Protein AF-G0HJY5-F1 (afdb_monomer_lite)

Sequence (86 aa):
MGFLGIVPKVSLFTVPYAVLAFYLNSRLNFSFPRFSALGVALLTAGMVFWLLCYRQISKAYRRGELLTTGCYSRVRHPIYSIWAVS

pLDDT: mean 82.96, std 12.66, range [41.25, 94.56]

Secondary structure (DSSP, 8-state):
--GGGHHHHHHHHHHHHHHHHHHHHHHHT-------HHHHHHHHHHHHHHHHHHHHHHHHHHHT----SGGGTT-S-TTTGGGG--

Structure (mmCIF, N/CA/C/O backbone):
data_AF-G0HJY5-F1
#
_entry.id   AF-G0HJY5-F1
#
loop_
_atom_site.group_PDB
_atom_site.id
_atom_site.type_symbol
_atom_site.label_atom_id
_atom_site.label_alt_id
_atom_site.label_comp_id
_atom_site.label_asym_id
_atom_site.label_entity_id
_atom_site.label_seq_id
_atom_site.pdbx_PDB_ins_code
_atom_site.Cartn_x
_atom_site.Cartn_y
_atom_site.Cartn_z
_atom_site.occupancy
_atom_site.B_iso_or_equiv
_atom_site.auth_seq_id
_atom_site.auth_comp_id
_atom_site.auth_asym_id
_atom_site.auth_atom_id
_atom_site.pdbx_PDB_model_num
ATOM 1 N N . MET A 1 1 ? -21.086 1.264 5.644 1.00 43.44 1 MET A N 1
ATOM 2 C CA . MET A 1 1 ? -20.935 1.525 4.192 1.00 43.44 1 MET A CA 1
ATOM 3 C C . MET A 1 1 ? -19.926 0.534 3.631 1.00 43.44 1 MET A C 1
ATOM 5 O O . MET A 1 1 ? -18.823 0.450 4.155 1.00 43.44 1 MET A O 1
ATOM 9 N N . GLY A 1 2 ? -20.315 -0.291 2.657 1.00 52.44 2 GLY A N 1
ATOM 10 C CA . GLY A 1 2 ? -19.431 -1.328 2.117 1.00 52.44 2 GLY A CA 1
ATOM 11 C C . GLY A 1 2 ? -18.244 -0.719 1.368 1.00 52.44 2 GLY A C 1
ATOM 12 O O . GLY A 1 2 ? -18.437 0.097 0.471 1.00 52.44 2 GLY A O 1
ATOM 13 N N . PHE A 1 3 ? -17.025 -1.153 1.702 1.00 52.91 3 PHE A N 1
ATOM 14 C CA . PHE A 1 3 ? -15.767 -0.768 1.033 1.00 52.91 3 PHE A CA 1
ATOM 15 C C . PHE A 1 3 ? -15.829 -0.956 -0.503 1.00 52.91 3 PHE A C 1
ATOM 17 O O . PHE A 1 3 ? -15.153 -0.269 -1.263 1.00 52.91 3 PHE A O 1
ATOM 24 N N . LEU A 1 4 ? -16.713 -1.851 -0.956 1.00 55.38 4 LEU A N 1
ATOM 25 C CA . LEU A 1 4 ? -16.997 -2.176 -2.353 1.00 55.38 4 LEU A CA 1
ATOM 26 C C . LEU A 1 4 ? -17.679 -1.059 -3.160 1.00 55.38 4 LEU A C 1
ATOM 28 O O . LEU A 1 4 ? -17.713 -1.170 -4.373 1.00 55.38 4 LEU A O 1
ATOM 32 N N . GLY A 1 5 ? -18.223 0.002 -2.555 1.00 64.62 5 GLY A N 1
ATOM 33 C CA . GLY A 1 5 ? -18.888 1.074 -3.321 1.00 64.62 5 GLY A CA 1
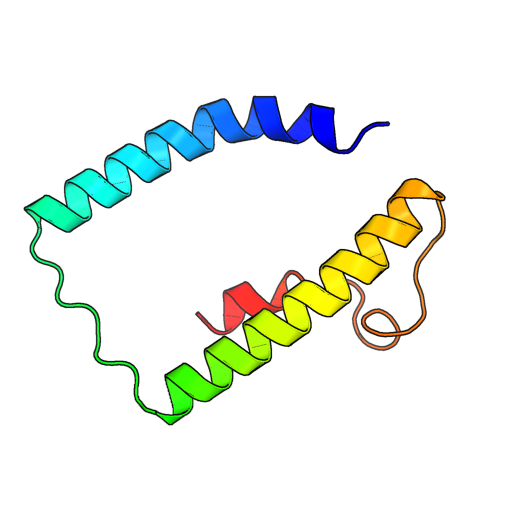ATOM 34 C C . GLY A 1 5 ? -17.924 2.060 -3.995 1.00 64.62 5 GLY A C 1
ATOM 35 O O . GLY A 1 5 ? -18.256 2.671 -5.011 1.00 64.62 5 GLY A O 1
ATOM 36 N N . ILE A 1 6 ? -16.721 2.216 -3.436 1.00 72.81 6 ILE A N 1
ATOM 37 C CA . ILE A 1 6 ? -15.693 3.147 -3.931 1.00 72.81 6 ILE A CA 1
ATOM 38 C C . ILE A 1 6 ? -14.871 2.505 -5.051 1.00 72.81 6 ILE A C 1
ATOM 40 O O . ILE A 1 6 ? -14.535 3.174 -6.026 1.00 72.81 6 ILE A O 1
ATOM 44 N N . VAL A 1 7 ? -14.594 1.203 -4.943 1.00 77.00 7 VAL A N 1
ATOM 45 C CA . VAL A 1 7 ? -13.748 0.465 -5.893 1.00 77.00 7 VAL A CA 1
ATOM 46 C C . VAL A 1 7 ? -14.245 0.576 -7.346 1.00 77.00 7 VAL A C 1
ATOM 48 O O . VAL A 1 7 ? -13.429 0.941 -8.187 1.00 77.00 7 VAL A O 1
ATOM 51 N N . PRO A 1 8 ? -15.543 0.383 -7.670 1.00 78.00 8 PRO A N 1
ATOM 52 C CA . PRO A 1 8 ? -16.051 0.501 -9.036 1.00 78.00 8 PRO A CA 1
ATOM 53 C C . PRO A 1 8 ? -15.847 1.905 -9.607 1.00 78.00 8 PRO A C 1
ATOM 55 O O . PRO A 1 8 ? -15.364 2.058 -10.726 1.00 78.00 8 PRO A O 1
ATOM 58 N N . LYS A 1 9 ? -16.139 2.943 -8.812 1.00 81.50 9 LYS A N 1
ATOM 59 C CA . LYS A 1 9 ? -16.011 4.343 -9.240 1.00 81.50 9 LYS A CA 1
ATOM 60 C C . LYS A 1 9 ? -14.563 4.721 -9.531 1.00 81.50 9 LYS A C 1
ATOM 62 O O . LYS A 1 9 ? -14.298 5.377 -10.527 1.00 81.50 9 LYS A O 1
ATOM 67 N N . VAL A 1 10 ? -13.635 4.285 -8.682 1.00 83.31 10 VAL A N 1
ATOM 68 C CA . VAL A 1 10 ? -12.201 4.538 -8.877 1.00 83.31 10 VAL A CA 1
ATOM 69 C C . VAL A 1 10 ? -11.657 3.702 -10.038 1.00 83.31 10 VAL A C 1
ATOM 71 O O . VAL A 1 10 ? -10.879 4.211 -10.841 1.00 83.31 10 VAL A O 1
ATOM 74 N N . SER A 1 11 ? -12.116 2.453 -10.184 1.00 83.50 11 SER A N 1
ATOM 75 C CA . SER A 1 11 ? -11.667 1.540 -11.243 1.00 83.50 11 SER A CA 1
ATOM 76 C C . SER A 1 11 ? -11.947 2.052 -12.655 1.00 83.50 11 SER A C 1
ATOM 78 O O . SER A 1 11 ? -11.132 1.836 -13.547 1.00 83.50 11 SER A O 1
ATOM 80 N N . LEU A 1 12 ? -13.040 2.801 -12.845 1.00 88.50 12 LEU A N 1
ATOM 81 C CA . LEU A 1 12 ? -13.375 3.420 -14.131 1.00 88.50 12 LEU A CA 1
ATOM 82 C C . LEU A 1 12 ? -12.283 4.368 -14.639 1.00 88.50 12 LEU A C 1
ATOM 84 O O . LEU A 1 12 ? -12.108 4.492 -15.846 1.00 88.50 12 LEU A O 1
ATOM 88 N N . PHE A 1 13 ? -11.537 5.008 -13.738 1.00 88.44 13 PHE A N 1
ATOM 89 C CA . PHE A 1 13 ? -10.441 5.907 -14.099 1.00 88.44 13 PHE A CA 1
ATOM 90 C C . PHE A 1 13 ? -9.082 5.209 -14.052 1.00 88.44 13 PHE A C 1
ATOM 92 O O . PHE A 1 13 ? -8.236 5.438 -14.916 1.00 88.44 13 PHE A O 1
ATOM 99 N N . THR A 1 14 ? -8.858 4.334 -13.067 1.00 89.50 14 THR A N 1
ATOM 100 C CA . THR A 1 14 ? -7.551 3.689 -12.893 1.00 89.50 14 THR A CA 1
ATOM 101 C C . THR A 1 14 ? -7.277 2.604 -13.926 1.00 89.50 14 THR A C 1
ATOM 103 O O . THR A 1 14 ? -6.123 2.442 -14.313 1.00 89.50 14 THR A O 1
ATOM 106 N N . VAL A 1 15 ? -8.296 1.889 -14.418 1.00 92.62 15 VAL A N 1
ATOM 107 C CA . VAL A 1 15 ? -8.105 0.830 -15.424 1.00 92.62 15 VAL A CA 1
ATOM 108 C C . VAL A 1 15 ? -7.644 1.402 -16.772 1.00 92.62 15 VAL A C 1
ATOM 110 O O . VAL A 1 15 ? -6.609 0.944 -17.256 1.00 92.62 15 VAL A O 1
ATOM 113 N N . PRO A 1 16 ? -8.299 2.420 -17.371 1.00 94.31 16 PRO A N 1
ATOM 114 C CA . PRO A 1 16 ? -7.810 3.024 -18.613 1.00 94.31 16 PRO A CA 1
ATOM 115 C C . PRO A 1 16 ? -6.408 3.621 -18.471 1.00 94.31 16 PRO A C 1
ATOM 117 O O . PRO A 1 16 ? -5.572 3.442 -19.355 1.00 94.31 16 PRO A O 1
ATOM 120 N N . TYR A 1 17 ? -6.130 4.276 -17.338 1.00 92.00 17 TYR A N 1
ATOM 121 C CA . TYR A 1 17 ? -4.795 4.786 -17.030 1.00 92.00 17 TYR A CA 1
ATOM 122 C C . TYR A 1 17 ? -3.752 3.662 -16.997 1.00 92.00 17 TYR A C 1
ATOM 124 O O . TYR A 1 17 ? -2.711 3.776 -17.639 1.00 92.00 17 TYR A O 1
ATOM 132 N N . ALA A 1 18 ? -4.040 2.559 -16.299 1.00 91.44 18 ALA A N 1
ATOM 133 C CA . ALA A 1 18 ? -3.136 1.417 -16.219 1.00 91.44 18 ALA A CA 1
ATOM 134 C C . ALA A 1 18 ? -2.892 0.797 -17.601 1.00 91.44 18 ALA A C 1
ATOM 136 O O . ALA A 1 18 ? -1.745 0.555 -17.964 1.00 91.44 18 ALA A O 1
ATOM 137 N N . VAL A 1 19 ? -3.947 0.597 -18.397 1.00 94.56 19 VAL A N 1
ATOM 138 C CA . VAL A 1 19 ? -3.837 0.081 -19.772 1.00 94.56 19 VAL A CA 1
ATOM 139 C C . VAL A 1 19 ? -2.946 0.986 -20.622 1.00 94.56 19 VAL A C 1
ATOM 141 O O . VAL A 1 19 ? -2.035 0.491 -21.285 1.00 94.56 19 VAL A O 1
ATOM 144 N N . LEU A 1 20 ? -3.156 2.305 -20.567 1.00 93.44 20 LEU A N 1
ATOM 145 C CA . LEU A 1 20 ? -2.330 3.271 -21.288 1.00 93.44 20 LEU A CA 1
ATOM 146 C C . LEU A 1 20 ? -0.868 3.227 -20.825 1.00 93.44 20 LEU A C 1
ATOM 148 O O . LEU A 1 20 ? 0.033 3.196 -21.659 1.00 93.44 20 LEU A O 1
ATOM 152 N N . ALA A 1 21 ? -0.623 3.183 -19.514 1.00 89.25 21 ALA A N 1
ATOM 153 C CA . ALA A 1 21 ? 0.720 3.118 -18.947 1.00 89.25 21 ALA A CA 1
ATOM 154 C C . ALA A 1 21 ? 1.463 1.842 -19.376 1.00 89.25 21 ALA A C 1
ATOM 156 O O . ALA A 1 21 ? 2.610 1.920 -19.814 1.00 89.25 21 ALA A O 1
ATOM 157 N N . PHE A 1 22 ? 0.806 0.677 -19.326 1.00 88.75 22 PHE A N 1
ATOM 158 C CA . PHE A 1 22 ? 1.390 -0.584 -19.794 1.00 88.75 22 PHE A CA 1
ATOM 159 C C . PHE A 1 22 ? 1.647 -0.576 -21.301 1.00 88.75 22 PHE A C 1
ATOM 161 O O . PHE A 1 22 ? 2.711 -1.019 -21.740 1.00 88.75 22 PHE A O 1
ATOM 168 N N . TYR A 1 23 ? 0.713 -0.036 -22.089 1.00 91.38 23 TYR A N 1
ATOM 169 C CA . TYR A 1 23 ? 0.892 0.119 -23.529 1.00 91.38 23 TYR A CA 1
ATOM 170 C C . TYR A 1 23 ? 2.113 0.992 -23.840 1.00 91.38 23 TYR A C 1
ATOM 172 O O . TYR A 1 23 ? 3.003 0.559 -24.571 1.00 91.38 23 TYR A O 1
ATOM 180 N N . LEU A 1 24 ? 2.218 2.173 -23.228 1.00 89.88 24 LEU A N 1
ATOM 181 C CA . LEU A 1 24 ? 3.367 3.062 -23.403 1.00 89.88 24 LEU A CA 1
ATOM 182 C C . LEU A 1 24 ? 4.673 2.398 -22.955 1.00 89.88 24 LEU A C 1
ATOM 184 O O . LEU A 1 24 ? 5.645 2.433 -23.702 1.00 89.88 24 LEU A O 1
ATOM 188 N N . ASN A 1 25 ? 4.690 1.720 -21.804 1.00 86.12 25 ASN A N 1
ATOM 189 C CA . ASN A 1 25 ? 5.871 1.000 -21.323 1.00 86.12 25 ASN A CA 1
ATOM 190 C C . ASN A 1 25 ? 6.342 -0.074 -22.320 1.00 86.12 25 ASN A C 1
ATOM 192 O O . ASN A 1 25 ? 7.537 -0.190 -22.583 1.00 86.12 25 ASN A O 1
ATOM 196 N N . SER A 1 26 ? 5.404 -0.813 -22.927 1.00 84.75 26 SER A N 1
ATOM 197 C CA . SER A 1 26 ? 5.716 -1.840 -23.933 1.00 84.75 26 SER A CA 1
ATOM 198 C C . SER A 1 26 ? 6.274 -1.266 -25.241 1.00 84.75 26 SER A C 1
ATOM 200 O O . SER A 1 26 ? 7.053 -1.929 -25.921 1.00 84.75 26 SER A O 1
ATOM 202 N N . ARG A 1 27 ? 5.895 -0.032 -25.600 1.00 88.81 27 ARG A N 1
ATOM 203 C CA . ARG A 1 27 ? 6.324 0.628 -26.844 1.00 88.81 27 ARG A CA 1
ATOM 204 C C . ARG A 1 27 ? 7.605 1.437 -26.673 1.00 88.81 27 ARG A C 1
ATOM 206 O O . ARG A 1 27 ? 8.352 1.583 -27.633 1.00 88.81 27 ARG A O 1
ATOM 213 N N . LEU A 1 28 ? 7.856 1.952 -25.471 1.00 83.06 28 LEU A N 1
ATOM 214 C CA . LEU A 1 28 ? 8.961 2.867 -25.188 1.00 83.06 28 LEU A CA 1
ATOM 215 C C . LEU A 1 28 ? 10.247 2.169 -24.713 1.00 83.06 28 LEU A C 1
ATOM 217 O O . LEU A 1 28 ? 11.221 2.866 -24.455 1.00 83.06 28 LEU A O 1
ATOM 221 N N . ASN A 1 29 ? 10.288 0.828 -24.633 1.00 67.69 29 ASN A N 1
ATOM 222 C CA . ASN A 1 29 ? 11.473 0.047 -24.223 1.00 67.69 29 ASN A CA 1
ATOM 223 C C . ASN A 1 29 ? 12.188 0.641 -22.994 1.00 67.69 29 ASN A C 1
ATOM 225 O O . ASN A 1 29 ? 13.418 0.720 -22.941 1.00 67.69 29 ASN A O 1
ATOM 229 N N . PHE A 1 30 ? 11.418 1.076 -21.993 1.00 65.00 30 PHE A N 1
ATOM 230 C CA . PHE A 1 30 ? 12.004 1.528 -20.740 1.00 65.00 30 PHE A CA 1
ATOM 231 C C . PHE A 1 30 ? 12.720 0.340 -20.091 1.00 65.00 30 PHE A C 1
ATOM 233 O O . PHE A 1 30 ? 12.097 -0.640 -19.683 1.00 65.00 30 PHE A O 1
ATOM 240 N N . SER A 1 31 ? 14.051 0.412 -20.015 1.00 65.81 31 SER A N 1
ATOM 241 C CA . SER A 1 31 ? 14.818 -0.512 -19.186 1.00 65.81 31 SER A CA 1
ATOM 242 C C . SER A 1 31 ? 14.425 -0.273 -17.737 1.00 65.81 31 SER A C 1
ATOM 244 O O . SER A 1 31 ? 14.672 0.806 -17.198 1.00 65.81 31 SER A O 1
ATOM 246 N N . PHE A 1 32 ? 13.818 -1.277 -17.103 1.00 64.50 32 PHE A N 1
ATOM 247 C CA . PHE A 1 32 ? 13.637 -1.247 -15.659 1.00 64.50 32 PHE A CA 1
ATOM 248 C C . PHE A 1 32 ? 15.015 -1.088 -15.007 1.00 64.50 32 PHE A C 1
ATOM 250 O O . PHE A 1 32 ? 15.934 -1.844 -15.351 1.00 64.50 32 PHE A O 1
ATOM 257 N N . PRO A 1 33 ? 15.190 -0.138 -14.074 1.00 66.75 33 PRO A N 1
ATOM 258 C CA . PRO A 1 33 ? 16.410 -0.093 -13.292 1.00 66.75 33 PRO A CA 1
ATOM 259 C C . PRO A 1 33 ? 16.567 -1.446 -12.594 1.00 66.75 33 PRO A C 1
ATOM 261 O O . PRO A 1 33 ? 15.635 -1.952 -11.964 1.00 66.75 33 PRO A O 1
ATOM 264 N N . ARG A 1 34 ? 17.741 -2.069 -12.736 1.00 73.81 34 ARG A N 1
ATOM 265 C CA . ARG A 1 34 ? 18.069 -3.279 -11.978 1.00 73.81 34 ARG A CA 1
ATOM 266 C C . ARG A 1 34 ? 18.039 -2.910 -10.501 1.00 73.81 34 ARG A C 1
ATOM 268 O O . ARG A 1 34 ? 18.936 -2.224 -10.017 1.00 73.81 34 ARG A O 1
ATOM 275 N N . PHE A 1 35 ? 17.006 -3.358 -9.796 1.00 74.06 35 PHE A N 1
ATOM 276 C CA . PHE A 1 35 ? 16.952 -3.218 -8.350 1.00 74.06 35 PHE A CA 1
ATOM 277 C C . PHE A 1 35 ? 18.147 -3.955 -7.745 1.00 74.06 35 PHE A C 1
ATOM 279 O O . PHE A 1 35 ? 18.410 -5.116 -8.067 1.00 74.06 35 PHE A O 1
ATOM 286 N N . SER A 1 36 ? 18.884 -3.275 -6.870 1.00 85.31 36 SER A N 1
ATOM 287 C CA . SER A 1 36 ? 19.891 -3.941 -6.051 1.00 85.31 36 SER A CA 1
ATOM 288 C C . SER A 1 36 ? 19.209 -4.980 -5.154 1.00 85.31 36 SER A C 1
ATOM 290 O O . SER A 1 36 ? 18.027 -4.850 -4.826 1.00 85.31 36 SER A O 1
ATOM 292 N N . ALA A 1 37 ? 19.949 -5.998 -4.709 1.00 87.88 37 ALA A N 1
ATOM 293 C CA . ALA A 1 37 ? 19.420 -6.991 -3.768 1.00 87.88 37 ALA A CA 1
ATOM 294 C C . ALA A 1 37 ? 18.825 -6.333 -2.505 1.00 87.88 37 ALA A C 1
ATOM 296 O O . ALA A 1 37 ? 17.798 -6.776 -1.995 1.00 87.88 37 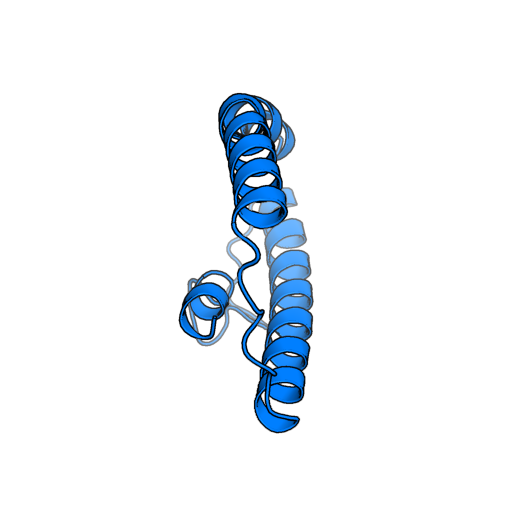ALA A O 1
ATOM 297 N N . LEU A 1 38 ? 19.424 -5.223 -2.055 1.00 87.44 38 LEU A N 1
ATOM 298 C CA . LEU A 1 38 ? 18.914 -4.405 -0.956 1.00 87.44 38 LEU A CA 1
ATOM 299 C C . LEU A 1 38 ? 17.562 -3.757 -1.291 1.00 87.44 38 LEU A C 1
ATOM 301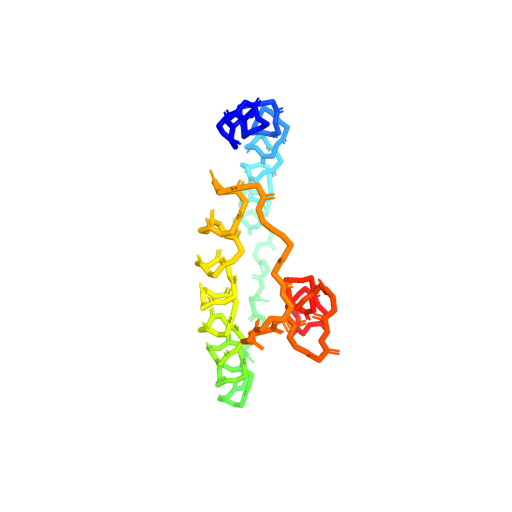 O O . LEU A 1 38 ? 16.659 -3.777 -0.460 1.00 87.44 38 LEU A O 1
ATOM 305 N N . GLY A 1 39 ? 17.405 -3.222 -2.506 1.00 86.25 39 GLY A N 1
ATOM 306 C CA . GLY A 1 39 ? 16.138 -2.660 -2.978 1.00 86.25 39 GLY A CA 1
ATOM 307 C C . GLY A 1 39 ? 15.024 -3.706 -3.012 1.00 86.25 39 GLY A C 1
ATOM 308 O O . GLY A 1 39 ? 13.933 -3.457 -2.508 1.00 86.25 39 GLY A O 1
ATOM 309 N N . VAL A 1 40 ? 15.317 -4.910 -3.512 1.00 87.69 40 VAL A N 1
ATOM 310 C CA . VAL A 1 40 ? 14.361 -6.030 -3.495 1.00 87.69 40 VAL A CA 1
ATOM 311 C C . VAL A 1 40 ? 13.984 -6.403 -2.058 1.00 87.69 40 VAL A C 1
ATOM 313 O O . VAL A 1 40 ? 12.800 -6.528 -1.747 1.00 87.69 40 VAL A O 1
ATOM 316 N N . ALA A 1 41 ? 14.964 -6.524 -1.158 1.00 89.75 41 ALA A N 1
ATOM 317 C CA . ALA A 1 41 ? 14.709 -6.844 0.245 1.00 89.75 41 ALA A CA 1
ATOM 318 C C . ALA A 1 41 ? 13.822 -5.787 0.930 1.00 89.75 41 ALA A C 1
ATOM 320 O O . ALA A 1 41 ? 12.821 -6.133 1.556 1.00 89.75 41 ALA A O 1
ATOM 321 N N . LEU A 1 42 ? 14.125 -4.499 0.754 1.00 89.44 42 LEU A N 1
ATOM 322 C CA . LEU A 1 42 ? 13.322 -3.399 1.298 1.00 89.44 42 LEU A CA 1
ATOM 323 C C . LEU A 1 42 ? 11.897 -3.379 0.730 1.00 89.44 42 LEU A C 1
ATOM 325 O O . LEU A 1 42 ? 10.943 -3.254 1.500 1.00 89.44 42 LEU A O 1
ATOM 329 N N . LEU A 1 43 ? 11.736 -3.566 -0.584 1.00 88.06 43 LEU A N 1
ATOM 330 C CA . LEU A 1 43 ? 10.421 -3.651 -1.229 1.00 88.06 43 LEU A CA 1
ATOM 331 C C . LEU A 1 43 ? 9.598 -4.818 -0.679 1.00 88.06 43 LEU A C 1
ATOM 333 O O . LEU A 1 43 ? 8.426 -4.640 -0.346 1.00 88.06 43 LEU A O 1
ATOM 337 N N . THR A 1 44 ? 10.203 -6.001 -0.532 1.00 89.56 44 THR A N 1
ATOM 338 C CA . THR A 1 44 ? 9.507 -7.167 0.035 1.00 89.56 44 THR A CA 1
ATOM 339 C C . THR A 1 44 ? 9.094 -6.937 1.489 1.00 89.56 44 THR A C 1
ATOM 341 O O . THR A 1 44 ? 7.941 -7.194 1.836 1.00 89.56 44 THR A O 1
ATOM 344 N N . ALA A 1 45 ? 9.977 -6.382 2.326 1.00 90.62 45 ALA A N 1
ATOM 345 C CA . ALA A 1 45 ? 9.662 -6.052 3.714 1.00 90.62 45 ALA A CA 1
ATOM 346 C C . ALA A 1 45 ? 8.526 -5.020 3.810 1.00 90.62 45 ALA A C 1
ATOM 348 O O . ALA A 1 45 ? 7.584 -5.206 4.585 1.00 90.62 45 ALA A O 1
ATOM 349 N N . GLY A 1 46 ? 8.573 -3.978 2.974 1.00 89.50 46 GLY A N 1
ATOM 350 C CA . GLY A 1 46 ? 7.495 -3.006 2.833 1.00 89.50 46 GLY A CA 1
ATOM 351 C C . GLY A 1 46 ? 6.180 -3.687 2.463 1.00 89.50 46 GLY A C 1
ATOM 352 O O . GLY A 1 46 ? 5.196 -3.562 3.184 1.00 89.50 46 GLY A O 1
ATOM 353 N N . MET A 1 47 ? 6.155 -4.485 1.398 1.00 90.31 47 MET A N 1
ATOM 354 C CA . MET A 1 47 ? 4.935 -5.145 0.926 1.00 90.31 47 MET A CA 1
ATOM 355 C C . MET A 1 47 ? 4.315 -6.085 1.975 1.00 90.31 47 MET A C 1
ATOM 357 O O . MET A 1 47 ? 3.094 -6.093 2.153 1.00 90.31 47 MET A O 1
ATOM 361 N N . VAL A 1 48 ? 5.135 -6.824 2.729 1.00 91.88 48 VAL A N 1
ATOM 362 C CA . VAL A 1 48 ? 4.660 -7.648 3.854 1.00 91.88 48 VAL A CA 1
ATOM 363 C C . VAL A 1 48 ? 4.046 -6.773 4.947 1.00 91.88 48 VAL A C 1
ATOM 365 O O . VAL A 1 48 ? 2.931 -7.045 5.400 1.00 91.88 48 VAL A O 1
ATOM 368 N N . PHE A 1 49 ? 4.728 -5.696 5.343 1.00 90.94 49 PHE A N 1
ATOM 369 C CA . PHE A 1 49 ? 4.220 -4.763 6.347 1.00 90.94 49 PHE A CA 1
ATOM 370 C C . PHE A 1 49 ? 2.894 -4.122 5.910 1.00 90.94 49 PHE A C 1
ATOM 372 O O . PHE A 1 49 ? 1.934 -4.104 6.684 1.00 90.94 49 PHE A O 1
ATOM 379 N N . TRP A 1 50 ? 2.793 -3.697 4.647 1.00 91.19 50 TRP A N 1
ATOM 380 C CA . TRP A 1 50 ? 1.561 -3.179 4.049 1.00 91.19 50 TRP A CA 1
ATOM 381 C C . TRP A 1 50 ? 0.393 -4.134 4.237 1.00 91.19 50 TRP A C 1
ATOM 383 O O . TRP A 1 50 ? -0.670 -3.736 4.711 1.00 91.19 50 TRP A O 1
ATOM 393 N N . LEU A 1 51 ? 0.600 -5.403 3.876 1.00 91.75 51 LEU A N 1
ATOM 394 C CA . LEU A 1 51 ? -0.445 -6.411 3.882 1.00 91.75 51 LEU A CA 1
ATOM 395 C C . LEU A 1 51 ? -0.942 -6.671 5.307 1.00 91.75 51 LEU A C 1
ATOM 397 O O . LEU A 1 51 ? -2.148 -6.784 5.531 1.00 91.75 51 LEU A O 1
ATOM 401 N N . LEU A 1 52 ? -0.031 -6.716 6.283 1.00 92.44 52 LEU A N 1
ATOM 402 C CA . LEU A 1 52 ? -0.384 -6.860 7.695 1.00 92.44 52 LEU A CA 1
ATOM 403 C C . LEU A 1 52 ? -1.238 -5.681 8.178 1.00 92.44 52 LEU A C 1
ATOM 405 O O . LEU A 1 52 ? -2.309 -5.894 8.755 1.00 92.44 52 LEU A O 1
ATOM 409 N N . CYS A 1 53 ? -0.818 -4.448 7.895 1.00 91.75 53 CYS A N 1
ATOM 410 C CA . CYS A 1 53 ? -1.547 -3.254 8.313 1.00 91.75 53 CYS A CA 1
ATOM 411 C C . CYS A 1 53 ? -2.896 -3.119 7.594 1.00 91.75 53 CYS A C 1
ATOM 413 O O . CYS A 1 53 ? -3.903 -2.805 8.232 1.00 91.75 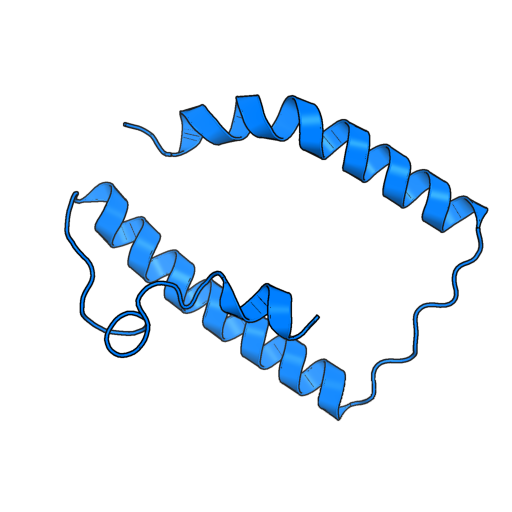53 CYS A O 1
ATOM 415 N N . TYR A 1 54 ? -2.947 -3.448 6.300 1.00 91.06 54 TYR A N 1
ATOM 416 C CA . TYR A 1 54 ? -4.173 -3.486 5.505 1.00 91.06 54 TYR A CA 1
ATOM 417 C C . TYR A 1 54 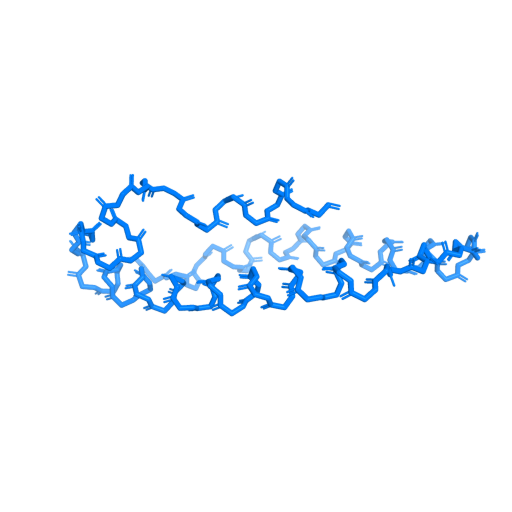? -5.194 -4.472 6.085 1.00 91.06 54 TYR A C 1
ATOM 419 O O . TYR A 1 54 ? -6.376 -4.148 6.227 1.00 91.06 54 TYR A O 1
ATOM 427 N N . ARG A 1 55 ? -4.753 -5.665 6.503 1.00 91.62 55 ARG A N 1
ATOM 428 C CA . ARG A 1 55 ? -5.640 -6.655 7.137 1.00 91.62 55 ARG A CA 1
ATOM 429 C C . ARG A 1 55 ? -6.177 -6.168 8.485 1.00 91.62 55 ARG A C 1
ATOM 431 O O . ARG A 1 55 ? -7.363 -6.371 8.757 1.00 91.62 55 ARG A O 1
ATOM 438 N N . GLN A 1 56 ? -5.347 -5.513 9.301 1.00 92.44 56 GLN A N 1
ATOM 439 C CA . GLN A 1 56 ? -5.773 -4.957 10.592 1.00 92.44 56 GLN A CA 1
ATOM 440 C C . GLN A 1 56 ? -6.827 -3.857 10.410 1.00 92.44 56 GLN A C 1
ATOM 442 O O . GLN A 1 56 ? -7.909 -3.948 10.995 1.00 92.44 56 GLN A O 1
ATOM 447 N N . ILE A 1 57 ? -6.564 -2.864 9.551 1.00 91.38 57 ILE A N 1
ATOM 448 C CA . ILE A 1 57 ? -7.502 -1.754 9.338 1.00 91.38 57 ILE A CA 1
ATOM 449 C C . ILE A 1 57 ? -8.780 -2.210 8.642 1.00 91.38 57 ILE A C 1
ATOM 451 O O . ILE A 1 57 ? -9.857 -1.761 9.010 1.00 91.38 57 ILE A O 1
ATOM 455 N N . SER A 1 58 ? -8.704 -3.154 7.696 1.00 89.38 58 SER A N 1
ATOM 456 C CA . SER A 1 58 ? -9.889 -3.709 7.032 1.00 89.38 58 SER A CA 1
ATOM 457 C C . SER A 1 58 ? -10.828 -4.380 8.041 1.00 89.38 58 SER A C 1
ATOM 459 O O . SER A 1 58 ? -12.047 -4.226 7.962 1.00 89.38 58 SER A O 1
ATOM 461 N N . LYS A 1 59 ? -10.274 -5.091 9.035 1.00 90.81 59 LYS A N 1
ATOM 462 C CA . LYS A 1 59 ? -11.057 -5.693 10.121 1.00 90.81 59 LYS A CA 1
ATOM 463 C C . LYS A 1 59 ? -11.686 -4.631 11.030 1.00 90.81 59 LYS A C 1
ATOM 465 O O . LYS A 1 59 ? -12.872 -4.755 11.323 1.00 90.81 59 LYS A O 1
ATOM 470 N N . ALA A 1 60 ? -10.931 -3.609 11.438 1.00 90.44 60 ALA A N 1
ATOM 471 C CA . ALA A 1 60 ? -11.429 -2.521 12.287 1.00 90.44 60 ALA A CA 1
ATOM 472 C C . ALA A 1 60 ? -12.503 -1.675 11.579 1.00 90.44 60 ALA A C 1
ATOM 474 O O . ALA A 1 60 ? -13.558 -1.405 12.145 1.00 90.44 60 ALA A O 1
ATOM 475 N N . TYR A 1 61 ? -12.301 -1.371 10.293 1.00 88.31 61 TYR A N 1
ATOM 476 C CA . TYR A 1 61 ? -13.254 -0.636 9.462 1.00 88.31 61 TYR A CA 1
ATOM 477 C C . TYR A 1 61 ? -14.593 -1.371 9.338 1.00 88.31 61 TYR A C 1
ATOM 479 O O . TYR A 1 61 ? -15.648 -0.756 9.464 1.00 88.31 61 TYR A O 1
ATOM 487 N N . ARG A 1 62 ? -14.573 -2.704 9.161 1.00 88.06 62 ARG A N 1
ATOM 488 C CA . ARG A 1 62 ? -15.803 -3.520 9.161 1.00 88.06 62 ARG A CA 1
ATOM 489 C C . ARG A 1 62 ? -16.554 -3.482 10.494 1.00 88.06 62 ARG A C 1
ATOM 491 O O . ARG A 1 62 ? -17.757 -3.712 10.494 1.00 88.06 62 ARG A O 1
ATOM 498 N N . ARG A 1 63 ? -15.858 -3.226 11.602 1.00 92.31 63 ARG A N 1
ATOM 499 C CA . ARG A 1 63 ? -16.435 -3.138 12.951 1.00 92.31 63 ARG A CA 1
ATOM 500 C C . ARG A 1 63 ? -16.822 -1.715 13.357 1.00 92.31 63 ARG A C 1
ATOM 502 O O . ARG A 1 63 ? -17.471 -1.551 14.378 1.00 92.31 63 ARG A O 1
ATOM 509 N N . GLY A 1 64 ? -16.446 -0.702 12.573 1.00 90.44 64 GLY A N 1
ATOM 510 C CA . GLY A 1 64 ? -16.635 0.702 12.948 1.00 90.44 64 GLY A CA 1
ATOM 511 C C . GLY A 1 64 ? -15.749 1.145 14.118 1.00 90.44 64 GLY A C 1
ATOM 512 O O . GLY A 1 64 ? -16.078 2.109 14.800 1.00 90.44 64 GLY A O 1
ATOM 513 N N . GLU A 1 65 ? -14.640 0.444 14.365 1.00 92.44 65 GLU A N 1
ATOM 514 C CA . GLU A 1 65 ? -13.746 0.693 15.499 1.00 92.44 65 GLU A CA 1
ATOM 515 C C . GLU A 1 65 ? -12.533 1.532 15.075 1.00 92.44 65 GLU A C 1
ATOM 517 O O . GLU A 1 65 ? -11.958 1.331 13.998 1.00 92.44 65 GLU A O 1
ATOM 522 N N . LEU A 1 66 ? -12.098 2.441 15.952 1.00 90.44 66 LEU A N 1
ATOM 523 C CA . LEU A 1 66 ? -10.828 3.140 15.784 1.00 90.44 66 LEU A CA 1
ATOM 524 C C . LEU A 1 66 ? -9.672 2.204 16.156 1.00 90.44 66 LEU A C 1
ATOM 526 O O . LEU A 1 66 ? -9.539 1.784 17.304 1.00 90.44 66 LEU A O 1
ATOM 530 N N . LEU A 1 67 ? -8.809 1.902 15.188 1.00 91.06 67 LEU A N 1
ATOM 531 C CA . LEU A 1 67 ? -7.640 1.058 15.408 1.00 91.06 67 LEU A CA 1
ATOM 532 C C . LEU A 1 67 ? -6.474 1.880 15.977 1.00 91.06 67 LEU A C 1
ATOM 534 O O . LEU A 1 67 ? -5.901 2.710 15.277 1.00 91.06 67 LEU A O 1
ATOM 538 N N . THR A 1 68 ? -6.101 1.613 17.228 1.00 92.62 68 THR A N 1
ATOM 539 C CA . THR A 1 68 ? -4.987 2.282 17.936 1.00 92.62 68 THR A CA 1
ATOM 540 C C . THR A 1 68 ? -3.863 1.325 18.339 1.00 92.62 68 THR A C 1
ATOM 542 O O . THR A 1 68 ? -2.894 1.721 1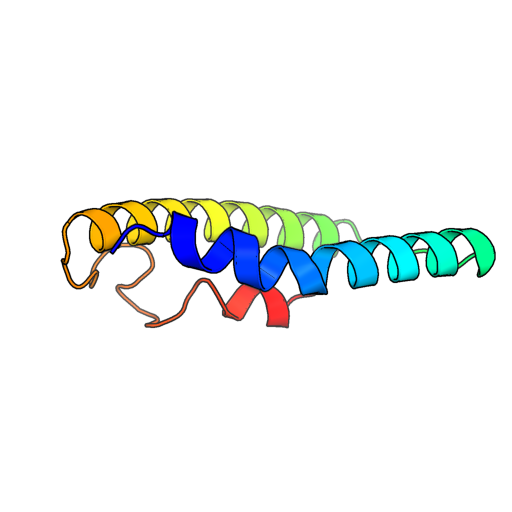8.982 1.00 92.62 68 THR A O 1
ATOM 545 N N . THR A 1 69 ? -3.969 0.051 17.963 1.00 91.00 69 THR A N 1
ATOM 546 C CA . THR A 1 69 ? -3.013 -1.006 18.312 1.00 91.00 69 THR A CA 1
ATOM 547 C C . THR A 1 69 ? -2.356 -1.592 17.059 1.00 91.00 69 THR A C 1
ATOM 549 O O . THR A 1 69 ? -2.719 -1.270 15.924 1.00 91.00 69 THR A O 1
ATOM 552 N N . GLY A 1 70 ? -1.331 -2.427 17.245 1.00 89.38 70 GLY A N 1
ATOM 553 C CA . GLY A 1 70 ? -0.617 -3.062 16.135 1.00 89.38 70 GLY A CA 1
ATOM 554 C C . GLY A 1 70 ? 0.108 -2.042 15.256 1.00 89.38 70 GLY A C 1
ATOM 555 O O . GLY A 1 70 ? 0.820 -1.175 15.768 1.00 89.38 70 GLY A O 1
ATOM 556 N N . CYS A 1 71 ? -0.093 -2.122 13.938 1.00 89.50 71 CYS A N 1
ATOM 557 C CA . CYS A 1 71 ? 0.523 -1.213 12.965 1.00 89.50 71 CYS A CA 1
ATOM 558 C C . CYS A 1 71 ? 0.218 0.269 13.229 1.00 89.50 71 CYS A C 1
ATOM 560 O O . CYS A 1 71 ? 1.019 1.137 12.889 1.00 89.50 71 CYS A O 1
ATOM 562 N N . TYR A 1 72 ? -0.943 0.549 13.824 1.00 91.00 72 TYR A N 1
ATOM 563 C CA . TYR A 1 72 ? -1.470 1.899 14.023 1.00 91.00 72 TYR A CA 1
ATOM 564 C C . TYR A 1 72 ? -1.142 2.477 15.407 1.00 91.00 72 TYR A C 1
ATOM 566 O O . TYR A 1 72 ? -1.564 3.581 15.732 1.00 91.00 72 TYR A O 1
ATOM 574 N N . SER A 1 73 ? -0.362 1.752 16.218 1.00 92.75 73 SER A N 1
ATOM 575 C CA . SER A 1 73 ? 0.054 2.192 17.560 1.00 92.75 73 SER A CA 1
ATOM 576 C C . SER A 1 73 ? 1.048 3.352 17.551 1.00 92.75 73 SER A C 1
ATOM 578 O O . SER A 1 73 ? 1.091 4.134 18.495 1.00 92.75 73 SER A O 1
ATOM 580 N N . ARG A 1 74 ? 1.856 3.463 16.490 1.00 88.38 74 ARG A N 1
ATOM 581 C CA . ARG A 1 74 ? 2.889 4.504 16.359 1.00 88.38 74 ARG A CA 1
ATOM 582 C C . ARG A 1 74 ? 2.596 5.524 15.268 1.00 88.38 74 ARG A C 1
ATOM 584 O O . ARG A 1 74 ? 2.942 6.689 15.416 1.00 88.38 74 ARG A O 1
ATOM 591 N N . VAL A 1 75 ? 1.979 5.097 14.168 1.00 87.88 75 VAL A N 1
ATOM 592 C CA . VAL A 1 75 ? 1.733 5.933 12.987 1.00 87.88 75 VAL A CA 1
ATOM 593 C C . VAL A 1 75 ? 0.255 5.845 12.635 1.00 87.88 75 VAL A C 1
ATOM 595 O O . VAL A 1 75 ? -0.300 4.753 12.588 1.00 87.88 75 VAL A O 1
ATOM 598 N N . ARG A 1 76 ? -0.392 6.985 12.358 1.00 86.62 76 ARG A N 1
ATOM 599 C CA . ARG A 1 76 ? -1.830 7.021 12.019 1.00 86.62 76 ARG A CA 1
ATOM 600 C C . ARG A 1 76 ? -2.129 6.463 10.624 1.00 86.62 76 ARG A C 1
ATOM 602 O O . ARG A 1 76 ? -3.207 5.925 10.397 1.00 86.62 76 ARG A O 1
ATOM 609 N N . HIS A 1 77 ? -1.172 6.574 9.698 1.00 85.88 77 HIS A N 1
ATOM 610 C CA . HIS A 1 77 ? -1.326 6.161 8.299 1.00 85.88 77 HIS A CA 1
ATOM 611 C C . HIS A 1 77 ? -0.148 5.309 7.772 1.00 85.88 77 HIS A C 1
ATOM 613 O O . HIS A 1 77 ? 0.488 5.680 6.787 1.00 85.88 77 HIS A O 1
ATOM 619 N N . PRO A 1 78 ? 0.136 4.137 8.376 1.00 84.62 78 PRO A N 1
ATOM 620 C CA . PRO A 1 78 ? 1.267 3.278 7.997 1.00 84.62 78 PRO A CA 1
ATOM 621 C C . PRO A 1 78 ? 1.152 2.689 6.577 1.00 84.62 78 PRO A C 1
ATOM 623 O O . PRO A 1 78 ? 2.135 2.242 5.995 1.00 84.62 78 PRO A O 1
ATOM 626 N N . ILE A 1 79 ? -0.048 2.687 5.993 1.00 86.88 79 ILE A N 1
ATOM 627 C CA . ILE A 1 79 ? -0.306 2.188 4.633 1.00 86.88 79 ILE A CA 1
ATOM 628 C C . ILE A 1 79 ? 0.164 3.194 3.569 1.00 86.88 79 ILE A C 1
ATOM 630 O O . ILE A 1 79 ? 0.480 2.797 2.449 1.00 86.88 79 ILE A O 1
ATOM 634 N N . TYR A 1 80 ? 0.246 4.486 3.903 1.00 83.69 80 TYR A N 1
ATOM 635 C CA . TYR A 1 80 ? 0.648 5.527 2.950 1.00 83.69 80 TYR A CA 1
ATOM 636 C C . TYR A 1 80 ? 2.166 5.624 2.792 1.00 83.69 80 TYR A C 1
ATOM 638 O O . TYR A 1 80 ? 2.645 5.994 1.726 1.00 83.69 80 TYR A O 1
ATOM 646 N N . SER A 1 81 ? 2.932 5.223 3.808 1.00 76.12 81 SER A N 1
ATOM 647 C CA . SER A 1 81 ? 4.398 5.311 3.804 1.00 76.12 81 SER A CA 1
ATOM 648 C C . SER A 1 81 ? 5.091 4.421 2.770 1.00 76.12 81 SER A C 1
ATOM 650 O O . SER A 1 81 ? 6.246 4.661 2.447 1.00 76.12 81 SER A O 1
ATOM 652 N N . ILE A 1 82 ? 4.412 3.422 2.210 1.00 69.19 82 ILE A N 1
ATOM 653 C CA . ILE A 1 82 ? 5.020 2.523 1.216 1.00 69.19 82 ILE A CA 1
ATOM 654 C C . ILE A 1 82 ? 5.220 3.157 -0.150 1.00 69.19 82 ILE A C 1
ATOM 656 O O . ILE A 1 82 ? 6.162 2.805 -0.855 1.00 69.19 82 ILE A O 1
ATOM 660 N N . TRP A 1 83 ? 4.419 4.167 -0.467 1.00 60.72 83 TRP A N 1
ATOM 661 C CA . TRP A 1 83 ? 4.592 4.955 -1.680 1.00 60.72 83 TRP A CA 1
ATOM 662 C C . TRP A 1 83 ? 5.776 5.924 -1.599 1.00 60.72 83 TRP A C 1
ATOM 664 O O . TRP A 1 83 ? 6.172 6.458 -2.622 1.00 60.72 83 TRP A O 1
ATOM 674 N N . ALA A 1 84 ? 6.354 6.142 -0.410 1.00 56.84 84 ALA A N 1
ATOM 675 C CA . ALA A 1 84 ? 7.544 6.979 -0.242 1.00 56.84 84 ALA A CA 1
ATOM 676 C C . ALA A 1 84 ? 8.865 6.217 -0.466 1.00 56.84 84 ALA A C 1
ATOM 678 O O . ALA A 1 84 ? 9.914 6.841 -0.569 1.00 56.84 84 ALA A O 1
ATOM 679 N N . VAL A 1 85 ? 8.824 4.879 -0.492 1.00 48.66 85 VAL A N 1
ATOM 680 C CA . VAL A 1 85 ? 10.008 4.004 -0.635 1.00 48.66 85 VAL A CA 1
ATOM 681 C C . VAL A 1 85 ? 10.136 3.451 -2.068 1.00 48.66 85 VAL A C 1
ATOM 683 O O . VAL A 1 85 ? 11.081 2.726 -2.364 1.00 48.66 85 VAL A O 1
ATOM 686 N N . SER A 1 86 ? 9.180 3.777 -2.947 1.00 41.25 86 SER A N 1
ATOM 687 C CA . SER A 1 86 ? 9.157 3.388 -4.369 1.00 41.25 86 SER A CA 1
ATOM 688 C C . SER A 1 86 ? 9.684 4.523 -5.235 1.00 41.25 86 SER A C 1
ATOM 690 O O . SER A 1 86 ? 10.436 4.223 -6.186 1.00 41.25 86 SER A O 1
#

Foldseek 3Di:
DDPVVVCVVVCVPVVVVVVVVVVCCVVVVDDDPPQDPVLVVVLVVLVVLLVVVCVQVVVCVVVVHDDCDDCNVPPPCSNVCSVVSD

Radius of gyration: 16.9 Å; chains: 1; bounding box: 41×15×45 Å